Protein AF-A0A7J6UAF7-F1 (afdb_monomer)

Solvent-accessible surface area (backbone atoms only — not comparable to full-atom values): 7125 Å² total; per-residue (Å²): 142,82,84,79,80,76,80,76,72,84,67,57,93,84,58,85,55,50,80,43,60,44,35,14,80,86,80,67,45,76,42,81,44,34,24,47,49,81,81,64,92,68,85,78,38,34,25,42,70,74,62,44,51,73,41,61,74,40,58,45,87,86,70,75,45,76,50,60,58,50,60,42,93,82,82,62,50,77,37,86,47,74,88,44,49,42,68,42,68,68,58,42,51,52,58,74,72,50,88,66,61,43,33,38,38,35,92,86,72,51,71,46,116

Sequence (113 aa):
MGEEFADKSTGDPRGSGVELSLMDVTTGDRVTYPGRGNRCEHLEIVDLMNSVRPAQTLVDAETLELSPPWKCPRCEQVYNCCSDLEVDEWLQRIIQQTTDTSVRLYLDGSWAD

InterPro domains:
  IPR004181 Zinc finger, MIZ-type [PS51044] (1-100)
  IPR013083 Zinc finger, RING/FYVE/PHD-type [G3DSA:3.30.40.10] (1-113)

Mean predicted aligned error: 9.94 Å

pLDDT: mean 80.5, std 16.18, range [44.62, 95.62]

Nearest PDB structures (foldseek):
  5jne-assembly1_A  TM=8.623E-01  e=1.018E-05  Saccharomyces cerevisiae S288C
  4mvt-assembly1_A  TM=7.576E-01  e=2.709E-06  Homo sapiens
  4mvt-assembly4_D  TM=7.684E-01  e=3.530E-06  Homo sapiens
  4mvt-assembly2_B  TM=7.632E-01  e=5.995E-06  Homo sapiens
  4mvt-assembly3_C  TM=7.493E-01  e=1.088E-05  Homo sapiens

Secondary structure (DSSP, 8-state):
------------TT---EEEE-B-TTT-SBPSSEEEETT------EEHHHHHHHHHS---TTT----PPEE-TTT--EESSGGGEEE-HHHHHHHHH--SSEEEE-TTS-EE-

Foldseek 3Di:
DDDPPPPPPPADPLHDWDKAFQAAPPPRHGAQFFKDFLPDPDPHTHRCVVQCVVQQPDPPPVPNDHGAFRADPPPRDTHNDPVRMDGDPLVNVVSVPDPDRMWTAGPVRDIGD

Organism: Perkinsus olseni (NCBI:txid32597)

Structure (mmCIF, N/CA/C/O backbone):
data_AF-A0A7J6UAF7-F1
#
_entry.id   AF-A0A7J6UAF7-F1
#
loop_
_atom_site.group_PDB
_atom_site.id
_atom_site.type_symbol
_atom_site.label_atom_id
_atom_site.label_alt_id
_atom_site.label_comp_id
_atom_site.label_asym_id
_atom_site.label_entity_id
_atom_site.label_seq_id
_atom_site.pdbx_PDB_ins_code
_atom_site.Cartn_x
_atom_site.Cartn_y
_atom_site.Cartn_z
_atom_site.occupancy
_atom_site.B_iso_or_equiv
_atom_site.auth_seq_id
_atom_site.auth_comp_id
_atom_site.auth_asym_id
_atom_site.auth_atom_id
_atom_site.pdbx_PDB_model_num
ATOM 1 N N . MET A 1 1 ? -1.719 -16.596 50.029 1.00 44.62 1 MET A N 1
ATOM 2 C CA . MET A 1 1 ? -0.967 -16.236 48.811 1.00 44.62 1 MET A CA 1
ATOM 3 C C . MET A 1 1 ? -1.605 -16.990 47.670 1.00 44.62 1 MET A C 1
ATOM 5 O O . MET A 1 1 ? -1.531 -18.208 47.645 1.00 44.62 1 MET A O 1
ATOM 9 N N . GLY A 1 2 ? -2.340 -16.273 46.837 1.00 45.53 2 GLY A N 1
ATOM 10 C CA . GLY A 1 2 ? -3.151 -16.811 45.753 1.00 45.53 2 GLY A CA 1
ATOM 11 C C . GLY A 1 2 ? -3.758 -15.614 45.048 1.00 45.53 2 GLY A C 1
ATOM 12 O O . GLY A 1 2 ? -4.929 -15.315 45.233 1.00 45.53 2 GLY A O 1
ATOM 13 N N . GLU A 1 3 ? -2.901 -14.830 44.400 1.00 44.72 3 GLU A N 1
ATOM 14 C CA . GLU A 1 3 ? -3.327 -13.705 43.578 1.00 44.72 3 GLU A CA 1
ATOM 15 C C . GLU A 1 3 ? -3.771 -14.285 42.233 1.00 44.72 3 GLU A C 1
ATOM 17 O O . GLU A 1 3 ? -2.954 -14.712 41.419 1.00 44.72 3 GLU A O 1
ATOM 22 N N . GLU A 1 4 ? -5.089 -14.385 42.050 1.00 53.38 4 GLU A N 1
ATOM 23 C CA . GLU A 1 4 ? -5.712 -14.586 40.745 1.00 53.38 4 GLU A CA 1
ATOM 24 C C . GLU A 1 4 ? -5.413 -13.355 39.887 1.00 53.38 4 GLU A C 1
ATOM 26 O O . GLU A 1 4 ? -5.953 -12.267 40.101 1.00 53.38 4 GLU A O 1
ATOM 31 N N . PHE A 1 5 ? -4.522 -13.523 38.912 1.00 51.03 5 PHE A N 1
ATOM 32 C CA . PHE A 1 5 ? -4.337 -12.556 37.843 1.00 51.03 5 PHE A CA 1
ATOM 33 C C . PHE A 1 5 ? -5.578 -12.612 36.955 1.00 51.03 5 PHE A C 1
ATOM 35 O O . PHE A 1 5 ? -5.708 -13.474 36.089 1.00 51.03 5 PHE A O 1
ATOM 42 N N . ALA A 1 6 ? -6.518 -11.705 37.213 1.00 50.47 6 ALA A N 1
ATOM 43 C CA . ALA A 1 6 ? -7.610 -11.428 36.302 1.00 50.47 6 ALA A CA 1
ATOM 44 C C . ALA A 1 6 ? -7.017 -10.901 34.989 1.00 50.47 6 ALA A C 1
ATOM 46 O O . ALA A 1 6 ? -6.613 -9.740 34.896 1.00 50.47 6 ALA A O 1
ATOM 47 N N . ASP A 1 7 ? -6.958 -11.776 33.989 1.00 47.66 7 ASP A N 1
ATOM 48 C CA . ASP A 1 7 ? -6.719 -11.425 32.598 1.00 47.66 7 ASP A CA 1
ATOM 49 C C . ASP A 1 7 ? -7.875 -10.527 32.136 1.00 47.66 7 ASP A C 1
ATOM 51 O O . ASP A 1 7 ? -8.940 -10.978 31.714 1.00 47.66 7 ASP A O 1
ATOM 55 N N . LYS A 1 8 ? -7.707 -9.212 32.304 1.00 49.59 8 LYS A N 1
ATOM 56 C CA . LYS A 1 8 ? -8.555 -8.211 31.660 1.00 49.59 8 LYS A CA 1
ATOM 57 C C . LYS A 1 8 ? -8.123 -8.100 30.202 1.00 49.59 8 LYS A C 1
ATOM 59 O O . LYS A 1 8 ? -7.643 -7.056 29.769 1.00 49.59 8 LYS A O 1
ATOM 64 N N . SER A 1 9 ? -8.341 -9.162 29.435 1.00 51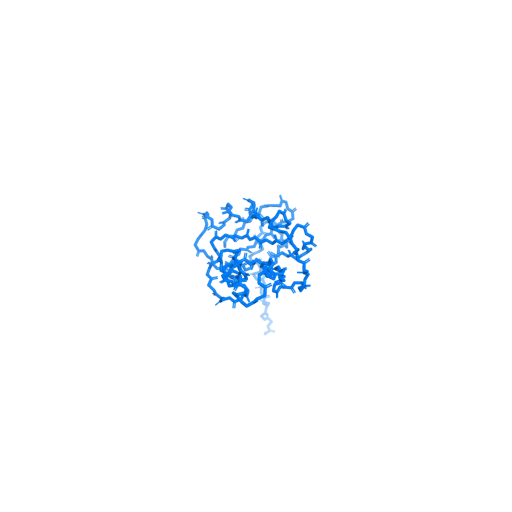.72 9 SER A N 1
ATOM 65 C CA . SER A 1 9 ? -8.604 -9.014 28.014 1.00 51.72 9 SER A CA 1
ATOM 66 C C . SER A 1 9 ? -9.881 -8.185 27.896 1.00 51.72 9 SER A C 1
ATOM 68 O O . SER A 1 9 ? -10.994 -8.703 27.974 1.00 51.72 9 SER A O 1
ATOM 70 N N . THR A 1 10 ? -9.738 -6.866 27.767 1.00 51.31 10 THR A N 1
ATOM 71 C CA . THR A 1 10 ? -10.768 -5.999 27.188 1.00 51.31 10 THR A CA 1
ATOM 72 C C . THR A 1 10 ? -10.936 -6.434 25.737 1.00 51.31 10 THR A C 1
ATOM 74 O O . THR A 1 10 ? -10.370 -5.841 24.824 1.00 51.31 10 THR A O 1
ATOM 77 N N . GLY A 1 11 ? -11.609 -7.571 25.554 1.00 55.56 11 GLY A N 1
ATOM 78 C CA . GLY A 1 11 ? -11.860 -8.175 24.262 1.00 55.56 11 GLY A CA 1
ATOM 79 C C . GLY A 1 11 ? -12.795 -7.262 23.501 1.00 55.56 11 GLY A C 1
ATOM 80 O O . GLY A 1 11 ? -13.924 -7.025 23.932 1.00 55.56 11 GLY A O 1
ATOM 81 N N . ASP A 1 12 ? -12.301 -6.721 22.395 1.00 63.69 12 ASP A N 1
ATOM 82 C CA . ASP A 1 12 ? -13.147 -6.032 21.441 1.00 63.69 12 ASP A CA 1
ATOM 83 C C . ASP A 1 12 ? -14.329 -6.955 21.079 1.00 63.69 12 ASP A C 1
ATOM 85 O O . ASP A 1 12 ? -14.105 -8.131 20.762 1.00 63.69 12 ASP A O 1
ATOM 89 N N . PRO A 1 13 ? -15.586 -6.479 21.155 1.00 67.94 13 PRO A N 1
ATOM 90 C CA . PRO A 1 13 ? -16.763 -7.327 20.967 1.00 67.94 13 PRO A CA 1
ATOM 91 C C . PRO A 1 13 ? -16.838 -7.954 19.568 1.00 67.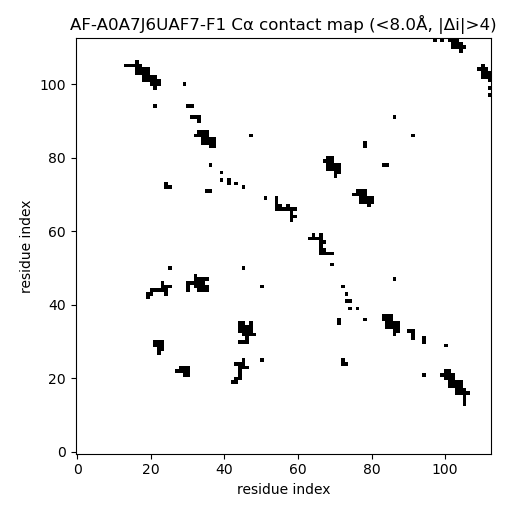94 13 PRO A C 1
ATOM 93 O O . PRO A 1 13 ? -17.603 -8.896 19.368 1.00 67.94 13 PRO A O 1
ATOM 96 N N . ARG A 1 14 ? -16.045 -7.461 18.607 1.00 70.31 14 ARG A N 1
ATOM 97 C CA . ARG A 1 14 ? -15.951 -7.996 17.243 1.00 70.31 14 ARG A CA 1
ATOM 98 C C . ARG A 1 14 ? -15.040 -9.229 17.137 1.00 70.31 14 ARG A C 1
ATOM 100 O O . ARG A 1 14 ? -15.017 -9.871 16.091 1.00 70.31 14 ARG A O 1
ATOM 107 N N . GLY A 1 15 ? -14.325 -9.603 18.202 1.00 71.94 15 GLY A N 1
ATOM 108 C CA . GLY A 1 15 ? -13.481 -10.802 18.247 1.00 71.94 15 GLY A CA 1
ATOM 109 C C . GLY A 1 15 ? -12.060 -10.599 17.705 1.00 71.94 15 GLY A C 1
ATOM 110 O O . GLY A 1 15 ? -11.501 -9.504 17.768 1.00 71.94 15 GLY A O 1
ATOM 111 N N . SER A 1 16 ? -11.438 -11.682 17.223 1.00 83.00 16 SER A N 1
ATOM 112 C CA . SER A 1 16 ? -10.056 -11.687 16.719 1.00 83.00 16 SER A CA 1
ATOM 113 C C . SER A 1 16 ? -9.952 -10.965 1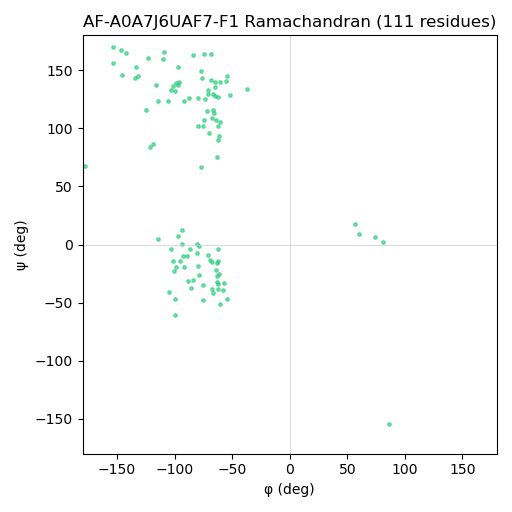5.370 1.00 83.00 16 SER A C 1
ATOM 115 O O . SER A 1 16 ? -10.502 -11.433 14.376 1.00 83.00 16 SER A O 1
ATOM 117 N N . GLY A 1 17 ? -9.232 -9.843 15.340 1.00 88.69 17 GLY A N 1
ATOM 118 C CA . GLY A 1 17 ? -8.909 -9.101 14.119 1.00 88.69 17 GLY A CA 1
ATOM 119 C C . GLY A 1 17 ? -7.432 -9.207 13.731 1.00 88.69 17 GLY A C 1
ATOM 120 O O . GLY A 1 17 ? -6.597 -9.609 14.543 1.00 88.69 17 GLY A O 1
ATOM 121 N N . VAL A 1 18 ? -7.113 -8.824 12.495 1.00 92.19 18 VAL A N 1
ATOM 122 C CA . VAL A 1 18 ? -5.739 -8.721 11.979 1.00 92.19 18 VAL A CA 1
ATOM 123 C C . VAL A 1 18 ? -5.301 -7.265 12.034 1.00 92.19 18 VAL A C 1
ATOM 125 O O . VAL A 1 18 ? -6.034 -6.381 11.604 1.00 92.19 18 VAL A O 1
ATOM 128 N N . GLU A 1 19 ? -4.114 -7.005 12.568 1.00 93.44 19 GLU A N 1
ATOM 129 C CA . GLU A 1 19 ? -3.526 -5.668 12.547 1.00 93.44 19 GLU A CA 1
ATOM 130 C C . GLU A 1 19 ? -2.894 -5.395 11.178 1.00 93.44 19 GLU A C 1
ATOM 132 O O . GLU A 1 19 ? -2.074 -6.177 10.695 1.00 93.44 19 GLU A O 1
ATOM 137 N N . LEU A 1 20 ? -3.293 -4.291 10.551 1.00 93.31 20 LEU A N 1
ATOM 138 C CA . LEU A 1 20 ? -2.770 -3.820 9.279 1.00 93.31 20 LEU A CA 1
ATOM 139 C C . LEU A 1 20 ? -2.040 -2.494 9.483 1.00 93.31 20 LEU A C 1
ATOM 141 O O . LEU A 1 20 ? -2.625 -1.518 9.948 1.00 93.31 20 LEU A O 1
ATOM 145 N N . SER A 1 21 ? -0.772 -2.450 9.083 1.00 94.19 21 SER A N 1
ATOM 146 C CA . SER A 1 21 ? 0.003 -1.209 9.022 1.00 94.19 21 SER A CA 1
ATOM 147 C C . SER A 1 21 ? -0.484 -0.322 7.873 1.00 94.19 21 SER A C 1
ATOM 149 O O . SER A 1 21 ? -0.618 -0.787 6.741 1.00 94.19 21 SER A O 1
ATOM 151 N N . LEU A 1 22 ? -0.689 0.966 8.157 1.00 94.94 22 LEU A N 1
ATOM 152 C CA . LEU A 1 22 ? -0.968 2.020 7.173 1.00 94.94 22 LEU A CA 1
ATOM 153 C C . LEU A 1 22 ? 0.310 2.757 6.727 1.00 94.94 22 LEU A C 1
ATOM 155 O O . LEU A 1 22 ? 0.246 3.817 6.098 1.00 94.94 22 LEU A O 1
ATOM 159 N N . MET A 1 23 ? 1.473 2.201 7.069 1.00 94.31 23 MET A N 1
ATOM 160 C CA . MET A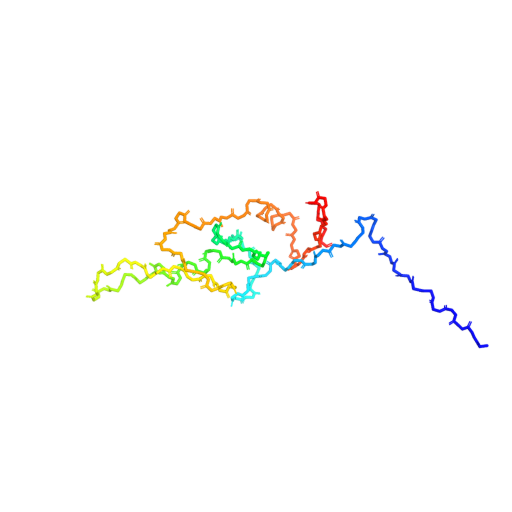 1 23 ? 2.787 2.712 6.689 1.00 94.31 23 MET A CA 1
ATOM 161 C C . MET A 1 23 ? 3.296 1.990 5.442 1.00 94.31 23 MET A C 1
ATOM 163 O O . MET A 1 23 ? 3.160 0.771 5.321 1.00 94.31 23 MET A O 1
ATOM 167 N N . ASP A 1 24 ? 3.911 2.745 4.538 1.00 92.25 24 ASP A N 1
ATOM 168 C CA . ASP A 1 24 ? 4.531 2.234 3.332 1.00 92.25 24 ASP A CA 1
ATOM 169 C C . ASP A 1 24 ? 5.703 1.333 3.705 1.00 92.25 24 ASP A C 1
ATOM 171 O O . ASP A 1 24 ? 6.612 1.702 4.446 1.00 92.25 24 ASP A O 1
ATOM 175 N N . VAL A 1 25 ? 5.692 0.131 3.156 1.00 88.06 25 VAL A N 1
ATOM 176 C CA . VAL A 1 25 ? 6.708 -0.893 3.415 1.00 88.06 25 VAL A CA 1
ATOM 177 C C . VAL A 1 25 ? 8.090 -0.571 2.839 1.00 88.06 25 VAL A C 1
ATOM 179 O O . VAL A 1 25 ? 9.053 -1.251 3.186 1.00 88.06 25 VAL A O 1
ATOM 182 N N . THR A 1 26 ? 8.193 0.421 1.953 1.00 86.75 26 THR A N 1
ATOM 183 C CA . THR A 1 26 ? 9.430 0.810 1.265 1.00 86.75 26 THR A CA 1
ATOM 184 C C . THR A 1 26 ? 10.072 2.030 1.921 1.00 86.75 26 THR A C 1
ATOM 186 O O . THR A 1 26 ? 11.277 2.031 2.162 1.00 86.75 26 THR A O 1
ATOM 189 N N . THR A 1 27 ? 9.289 3.070 2.210 1.00 88.56 27 THR A N 1
ATOM 190 C CA . THR A 1 27 ? 9.764 4.347 2.754 1.00 88.56 27 THR A CA 1
ATOM 191 C C . THR A 1 27 ? 9.552 4.462 4.259 1.00 88.56 27 THR A C 1
ATOM 193 O O . THR A 1 27 ? 10.258 5.224 4.914 1.00 88.56 27 THR A O 1
ATOM 196 N N . GLY A 1 28 ? 8.613 3.700 4.827 1.00 89.38 28 GLY A N 1
ATOM 197 C CA . GLY A 1 28 ? 8.201 3.834 6.223 1.00 89.38 28 GLY A CA 1
ATOM 198 C C . GLY A 1 28 ? 7.341 5.070 6.494 1.00 89.38 28 GLY A C 1
ATOM 199 O O . GLY A 1 28 ? 7.050 5.339 7.656 1.00 89.38 28 GLY A O 1
ATOM 200 N N . ASP A 1 29 ? 6.936 5.814 5.458 1.00 92.75 29 ASP A N 1
ATOM 201 C CA . ASP A 1 29 ? 6.021 6.952 5.574 1.00 92.75 29 ASP A CA 1
ATOM 202 C C . ASP A 1 29 ? 4.565 6.491 5.573 1.00 92.75 29 ASP A C 1
ATOM 204 O O . ASP A 1 29 ? 4.243 5.384 5.154 1.00 92.75 29 ASP A O 1
ATOM 208 N N . ARG A 1 30 ? 3.645 7.353 6.006 1.00 93.06 30 ARG A N 1
ATOM 209 C CA . ARG A 1 30 ? 2.216 7.043 5.928 1.00 93.06 30 ARG A CA 1
ATOM 210 C C . ARG A 1 30 ? 1.765 6.971 4.470 1.00 93.06 30 ARG A C 1
ATOM 212 O O . ARG A 1 30 ? 1.993 7.906 3.700 1.00 93.06 30 ARG A O 1
ATOM 219 N N . VAL A 1 31 ? 1.082 5.888 4.111 1.00 94.38 31 VAL A N 1
ATOM 220 C CA . VAL A 1 31 ? 0.575 5.702 2.750 1.00 94.38 31 VAL A CA 1
ATOM 221 C C . VAL A 1 31 ? -0.482 6.762 2.434 1.00 94.38 31 VAL A C 1
ATOM 223 O O . VAL A 1 31 ? -1.378 7.028 3.234 1.00 94.38 31 VAL A O 1
ATOM 226 N N . THR A 1 32 ? -0.392 7.348 1.242 1.00 92.31 32 THR A N 1
ATOM 227 C CA . THR A 1 32 ? -1.394 8.258 0.674 1.00 92.31 32 THR A CA 1
ATOM 228 C C . THR A 1 32 ? -2.212 7.566 -0.413 1.00 92.31 32 THR A C 1
ATOM 230 O O . THR A 1 32 ? -3.433 7.736 -0.454 1.00 92.31 32 THR A O 1
ATOM 233 N N . TYR A 1 33 ? -1.549 6.763 -1.252 1.00 92.00 33 TYR A N 1
ATOM 234 C CA . TYR A 1 33 ? -2.158 6.028 -2.364 1.00 92.00 33 TYR A CA 1
ATOM 235 C C . TYR A 1 33 ? -1.926 4.523 -2.191 1.00 92.00 33 TYR A C 1
ATOM 237 O O . TYR A 1 33 ? -0.958 3.998 -2.748 1.00 92.00 33 TYR A O 1
ATOM 245 N N . PRO A 1 34 ? -2.773 3.830 -1.405 1.00 92.69 34 PRO A N 1
ATOM 246 C CA . PRO A 1 34 ? -2.619 2.412 -1.142 1.00 92.69 34 PRO A CA 1
ATOM 247 C C . PRO A 1 34 ? -2.865 1.650 -2.425 1.00 92.69 34 PRO A C 1
ATOM 249 O O . PRO A 1 34 ? -3.995 1.564 -2.900 1.00 92.69 34 PRO A O 1
ATOM 252 N N . GLY A 1 35 ? -1.819 1.085 -2.997 1.00 89.38 35 GLY A N 1
ATOM 253 C CA . GLY A 1 35 ? -2.003 0.279 -4.176 1.00 89.38 35 GLY A CA 1
ATOM 254 C C . GLY A 1 35 ? -1.048 -0.879 -4.276 1.00 89.38 35 GLY A C 1
ATOM 255 O O . GLY A 1 35 ? -0.091 -1.038 -3.517 1.00 89.38 35 GLY A O 1
ATOM 256 N N . ARG A 1 36 ? -1.403 -1.749 -5.204 1.00 90.69 36 ARG A N 1
ATOM 257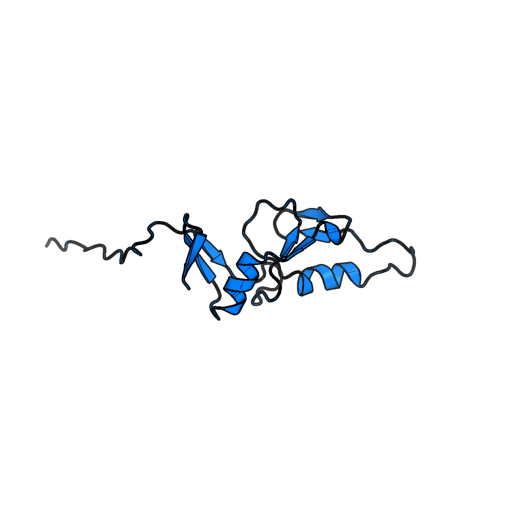 C CA . ARG A 1 36 ? -0.776 -3.042 -5.418 1.00 90.69 36 ARG A CA 1
ATOM 258 C C . ARG A 1 36 ? -0.968 -3.441 -6.865 1.00 90.69 36 ARG A C 1
ATOM 260 O O . ARG A 1 36 ? -1.731 -2.822 -7.603 1.00 90.69 36 ARG A O 1
ATOM 267 N N . GLY A 1 37 ? -0.278 -4.493 -7.270 1.00 90.81 37 GLY A N 1
ATOM 268 C CA . GLY A 1 37 ? -0.645 -5.139 -8.513 1.00 90.81 37 GLY A CA 1
ATOM 269 C C . GLY A 1 37 ? -1.888 -6.007 -8.328 1.00 90.81 37 GLY A C 1
ATOM 270 O O . GLY A 1 37 ? -2.094 -6.592 -7.265 1.00 90.81 37 GLY A O 1
ATOM 271 N N . ASN A 1 38 ? -2.689 -6.134 -9.379 1.00 89.69 38 ASN A N 1
ATOM 272 C CA . ASN A 1 38 ? -3.946 -6.890 -9.409 1.00 89.69 38 ASN A CA 1
ATOM 273 C C . ASN A 1 38 ? -3.801 -8.407 -9.156 1.00 89.69 38 ASN A C 1
ATOM 275 O O . ASN A 1 38 ? -4.792 -9.132 -9.120 1.00 89.69 38 ASN A O 1
ATOM 279 N N . ARG A 1 39 ? -2.566 -8.903 -9.021 1.00 91.12 39 ARG A N 1
ATOM 280 C CA . ARG A 1 39 ? -2.231 -10.304 -8.726 1.00 91.12 39 ARG A CA 1
ATOM 281 C C . ARG A 1 39 ? -1.556 -10.480 -7.359 1.00 91.12 39 ARG A C 1
ATOM 283 O O . ARG A 1 39 ? -1.153 -11.589 -7.026 1.00 91.12 39 ARG A O 1
ATOM 290 N N . CYS A 1 40 ? -1.438 -9.414 -6.566 1.00 90.94 40 CYS A N 1
ATOM 291 C CA . CYS A 1 40 ? -0.896 -9.469 -5.213 1.00 90.94 40 CYS A CA 1
ATOM 292 C C . CYS A 1 40 ? -1.898 -10.120 -4.243 1.00 90.94 40 CYS A C 1
ATOM 294 O O . CYS A 1 40 ? -3.014 -9.634 -4.088 1.00 90.94 40 CYS A O 1
ATOM 296 N N . GLU A 1 41 ? -1.472 -11.166 -3.529 1.00 90.44 41 GLU A N 1
ATOM 297 C CA . GLU A 1 41 ? -2.282 -11.858 -2.503 1.00 90.44 41 GLU A CA 1
ATOM 298 C C . GLU A 1 41 ? -1.979 -11.388 -1.066 1.00 90.44 41 GLU A C 1
ATOM 300 O O . GLU A 1 41 ? -2.454 -11.968 -0.092 1.00 90.44 41 GLU A O 1
ATOM 305 N N . HIS A 1 42 ? -1.164 -10.343 -0.923 1.00 89.31 42 HIS A N 1
ATOM 306 C CA . HIS A 1 42 ? -0.774 -9.783 0.367 1.00 89.31 42 HIS A CA 1
ATO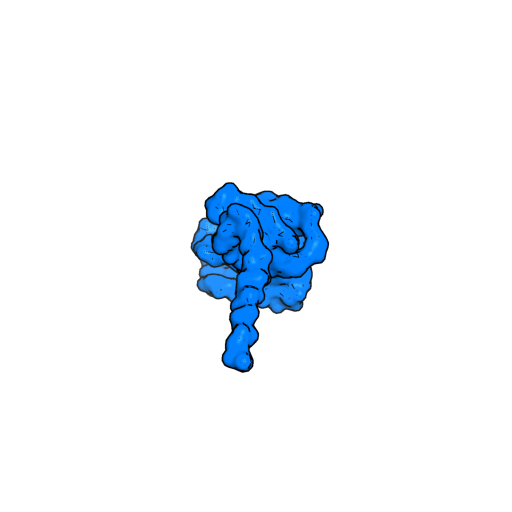M 307 C C . HIS A 1 42 ? -1.647 -8.578 0.744 1.00 89.31 42 HIS A C 1
ATOM 309 O O . HIS A 1 42 ? -2.174 -7.872 -0.122 1.00 89.31 42 HIS A O 1
ATOM 315 N N . LEU A 1 43 ? -1.785 -8.337 2.049 1.00 84.31 43 LEU A N 1
ATOM 316 C CA . LEU A 1 43 ? -2.549 -7.204 2.584 1.00 84.31 43 LEU A CA 1
ATOM 317 C C . LEU A 1 43 ? -1.676 -5.969 2.806 1.00 84.31 43 LEU A C 1
ATOM 319 O O . LEU A 1 43 ? -2.201 -4.864 2.905 1.00 84.31 43 LEU A O 1
ATOM 323 N N . GLU A 1 44 ? -0.357 -6.139 2.883 1.00 86.38 44 GLU A N 1
ATOM 324 C CA . GLU A 1 44 ? 0.554 -5.032 3.133 1.00 86.38 44 GLU A CA 1
ATOM 325 C C . GLU A 1 44 ? 0.543 -4.025 1.993 1.00 86.38 44 GLU A C 1
ATOM 327 O O . GLU A 1 44 ? 0.507 -4.377 0.810 1.00 86.38 44 GLU A O 1
ATOM 332 N N . ILE A 1 45 ? 0.593 -2.762 2.393 1.00 85.00 45 ILE A N 1
ATOM 333 C CA . ILE A 1 45 ? 0.289 -1.636 1.535 1.00 85.00 45 ILE A CA 1
ATOM 334 C C . ILE A 1 45 ? 1.585 -1.032 1.001 1.00 85.00 45 ILE A C 1
ATOM 336 O O . ILE A 1 45 ? 2.570 -0.877 1.726 1.00 85.00 45 ILE A O 1
ATOM 340 N N . VAL A 1 46 ? 1.560 -0.670 -0.277 1.00 90.06 46 VAL A N 1
ATOM 341 C CA . VAL A 1 46 ? 2.590 0.141 -0.918 1.00 90.06 46 VAL A CA 1
ATOM 342 C C . VAL A 1 46 ? 1.944 1.448 -1.356 1.00 90.06 46 VAL A C 1
ATOM 344 O O . VAL A 1 46 ? 0.839 1.453 -1.897 1.00 90.06 46 VAL A O 1
ATOM 347 N N . ASP A 1 47 ? 2.627 2.562 -1.144 1.00 91.12 47 ASP A N 1
ATOM 348 C CA . ASP A 1 47 ? 2.283 3.831 -1.751 1.00 91.12 47 ASP A CA 1
ATOM 349 C C . ASP A 1 47 ? 2.692 3.796 -3.230 1.00 91.12 47 ASP A C 1
ATOM 351 O O . ASP A 1 47 ? 3.876 3.810 -3.596 1.00 91.12 47 ASP A O 1
ATOM 355 N N . LEU A 1 48 ? 1.695 3.708 -4.114 1.00 86.00 48 LEU A N 1
ATOM 356 C CA . LEU A 1 48 ? 1.944 3.628 -5.553 1.00 86.00 48 LEU A CA 1
ATOM 357 C C . LEU A 1 48 ? 2.646 4.876 -6.091 1.00 86.00 48 LEU A C 1
ATOM 359 O O . LEU A 1 48 ? 3.483 4.760 -6.984 1.00 86.00 48 LEU A O 1
ATOM 363 N N . MET A 1 49 ? 2.368 6.062 -5.548 1.00 82.62 49 MET A N 1
ATOM 364 C CA . MET A 1 49 ? 3.015 7.283 -6.027 1.00 82.62 49 MET A CA 1
ATOM 365 C C . MET A 1 49 ? 4.505 7.285 -5.699 1.00 82.62 49 MET A C 1
ATOM 367 O O . MET A 1 49 ? 5.309 7.693 -6.539 1.00 82.62 49 MET A O 1
ATOM 371 N N . ASN A 1 50 ? 4.886 6.786 -4.524 1.00 80.50 50 ASN A N 1
ATOM 372 C CA . ASN A 1 50 ? 6.291 6.682 -4.133 1.00 80.50 50 ASN A CA 1
ATOM 373 C C . ASN A 1 50 ? 7.017 5.525 -4.830 1.00 80.50 50 ASN A C 1
ATOM 375 O O . ASN A 1 50 ? 8.188 5.666 -5.173 1.00 80.50 50 ASN A O 1
ATOM 379 N N . SER A 1 51 ? 6.341 4.401 -5.081 1.00 76.56 51 SER A N 1
ATOM 380 C CA . SER A 1 51 ? 6.971 3.209 -5.669 1.00 76.56 51 SER A CA 1
ATOM 381 C C . SER A 1 51 ? 7.061 3.233 -7.199 1.00 76.56 51 SER A C 1
ATOM 383 O O . SER A 1 51 ? 7.996 2.671 -7.767 1.00 76.56 51 SER A O 1
ATOM 385 N N . VAL A 1 52 ? 6.122 3.887 -7.888 1.00 71.62 52 VAL A N 1
ATOM 386 C CA . VAL A 1 52 ? 6.077 3.923 -9.360 1.00 71.62 52 VAL A CA 1
ATOM 387 C C . VAL A 1 52 ? 6.903 5.077 -9.930 1.00 71.62 52 VAL A C 1
ATOM 389 O O . VAL A 1 52 ? 7.493 4.936 -11.002 1.00 71.62 52 VAL A O 1
ATOM 392 N N . ARG A 1 53 ? 7.012 6.206 -9.215 1.00 66.19 53 ARG A N 1
ATOM 393 C CA . ARG A 1 53 ? 7.802 7.367 -9.667 1.00 66.19 53 ARG A CA 1
ATOM 394 C C . ARG A 1 53 ? 9.260 7.024 -10.008 1.00 66.19 53 ARG A C 1
ATOM 396 O O . ARG A 1 53 ? 9.675 7.404 -11.098 1.00 66.19 53 ARG A O 1
ATOM 403 N N . PRO A 1 54 ? 10.015 6.279 -9.177 1.00 58.41 54 PRO A N 1
ATOM 404 C CA . PRO A 1 54 ? 11.379 5.871 -9.515 1.00 58.41 54 PRO A CA 1
ATOM 405 C C . PRO A 1 54 ? 11.446 4.954 -10.744 1.00 58.41 54 PRO A C 1
ATOM 407 O O . PRO A 1 54 ? 12.412 5.013 -11.499 1.00 58.41 54 PRO A O 1
ATOM 410 N N . ALA A 1 55 ? 10.419 4.123 -10.958 1.00 54.31 55 ALA A N 1
ATOM 411 C CA . ALA A 1 55 ? 10.355 3.169 -12.066 1.00 54.31 55 ALA A CA 1
ATOM 412 C C . ALA A 1 55 ? 9.971 3.818 -13.411 1.00 54.31 55 ALA A C 1
ATOM 414 O O . ALA A 1 55 ? 10.360 3.319 -14.462 1.00 54.31 55 ALA A O 1
ATOM 415 N N . GLN A 1 56 ? 9.240 4.940 -13.402 1.00 51.66 56 GLN A N 1
ATOM 416 C CA . GLN A 1 56 ? 8.792 5.636 -14.620 1.00 51.66 56 GLN A CA 1
ATOM 417 C C . GLN A 1 56 ? 9.704 6.788 -15.068 1.00 51.66 56 GLN A C 1
ATOM 419 O O . GLN A 1 56 ? 9.580 7.252 -16.199 1.00 51.66 56 GLN A O 1
ATOM 424 N N . THR A 1 57 ? 10.627 7.263 -14.226 1.00 48.56 57 THR A N 1
ATOM 425 C CA . THR A 1 57 ? 11.516 8.392 -14.571 1.00 48.56 57 THR A CA 1
ATOM 426 C C . THR A 1 57 ? 12.696 8.038 -15.474 1.00 48.56 57 THR A C 1
ATOM 428 O O . THR A 1 57 ? 13.450 8.933 -15.846 1.00 48.56 57 THR A O 1
ATOM 431 N N . LEU A 1 58 ? 12.864 6.774 -15.856 1.00 49.19 58 LEU A N 1
ATOM 432 C CA . LEU A 1 58 ? 13.937 6.347 -16.745 1.00 49.19 58 LEU A CA 1
ATOM 433 C C . LEU A 1 58 ? 13.320 5.749 -18.009 1.00 49.19 58 LEU A C 1
ATOM 435 O O . LEU A 1 58 ? 13.133 4.542 -18.121 1.00 49.19 58 LEU A O 1
ATOM 439 N N . VAL A 1 59 ? 13.021 6.612 -18.983 1.00 53.62 59 VAL A N 1
ATOM 440 C CA . VAL A 1 59 ? 13.376 6.218 -20.347 1.00 53.62 59 VAL A CA 1
ATOM 441 C C . VAL A 1 59 ? 14.891 6.196 -20.303 1.00 53.62 59 VAL A C 1
ATOM 443 O O . VAL A 1 59 ? 15.504 7.236 -20.048 1.00 53.62 59 VAL A O 1
ATOM 446 N N . ASP A 1 60 ? 15.490 5.022 -20.435 1.00 53.56 60 ASP A N 1
ATOM 447 C CA . ASP A 1 60 ? 16.921 4.973 -20.654 1.00 53.56 60 ASP A CA 1
ATOM 448 C C . ASP A 1 60 ? 17.169 5.721 -21.972 1.00 53.56 60 ASP A C 1
ATOM 450 O O . ASP A 1 60 ? 16.762 5.288 -23.055 1.00 53.56 60 ASP A O 1
ATOM 454 N N . ALA A 1 61 ? 17.696 6.943 -21.858 1.00 55.97 61 ALA A N 1
ATOM 455 C CA . ALA A 1 61 ? 17.868 7.846 -22.990 1.00 55.97 61 ALA A CA 1
ATOM 456 C C . ALA A 1 61 ? 18.838 7.264 -24.031 1.00 55.97 61 ALA A C 1
ATOM 458 O O . ALA A 1 61 ? 18.860 7.732 -25.170 1.00 55.97 61 ALA A O 1
ATOM 459 N N . GLU A 1 62 ? 19.614 6.248 -23.643 1.00 55.81 62 GLU A N 1
ATOM 460 C CA . GLU A 1 62 ? 20.514 5.492 -24.498 1.00 55.81 62 GLU A CA 1
ATOM 461 C C . GLU A 1 62 ? 19.799 4.340 -25.223 1.00 55.81 62 GLU A C 1
ATOM 463 O O . GLU A 1 62 ? 20.095 4.110 -26.398 1.00 55.81 62 GLU A O 1
ATOM 468 N N . THR A 1 63 ? 18.840 3.646 -24.590 1.00 58.69 63 THR A N 1
ATOM 469 C CA . THR A 1 63 ? 18.208 2.448 -25.186 1.00 58.69 63 THR A CA 1
ATOM 470 C C . THR A 1 63 ? 16.828 2.660 -25.813 1.00 58.69 63 THR A C 1
ATOM 472 O O . THR A 1 63 ? 16.399 1.802 -26.586 1.00 58.69 63 THR A O 1
ATOM 475 N N . LEU A 1 64 ? 16.134 3.784 -25.558 1.00 58.88 64 LEU A N 1
ATOM 476 C CA . LEU A 1 64 ? 14.744 4.010 -26.017 1.00 58.88 64 LEU A CA 1
ATOM 477 C C . LEU A 1 64 ? 13.760 2.912 -25.546 1.00 58.88 64 LEU A C 1
ATOM 479 O O . LEU A 1 64 ? 12.665 2.775 -26.099 1.00 58.88 64 LEU A O 1
ATOM 483 N N . GLU A 1 65 ? 14.127 2.126 -24.531 1.00 56.94 65 GLU A N 1
ATOM 484 C CA . GLU A 1 65 ? 13.283 1.051 -24.019 1.00 56.94 65 GLU A CA 1
ATOM 485 C C . GLU A 1 65 ? 12.146 1.603 -23.152 1.00 56.94 65 GLU A C 1
ATOM 487 O O . GLU A 1 65 ? 12.285 2.595 -22.430 1.00 56.94 65 GLU A O 1
ATOM 492 N N . LEU A 1 66 ? 10.983 0.953 -23.259 1.00 57.22 66 LEU A N 1
ATOM 493 C CA . LEU A 1 66 ? 9.829 1.223 -22.406 1.00 57.22 66 LEU A CA 1
ATOM 494 C C . LEU A 1 66 ? 10.252 1.076 -20.938 1.00 57.22 66 LEU A C 1
ATOM 496 O O . LEU A 1 66 ? 11.010 0.167 -20.607 1.00 57.22 66 LEU A O 1
ATOM 500 N N . SER A 1 67 ? 9.748 1.970 -20.08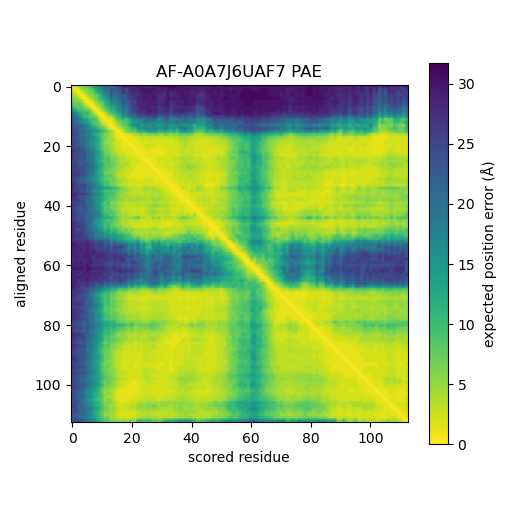2 1.00 60.81 67 SER A N 1
ATOM 501 C CA . SER A 1 67 ? 9.993 1.987 -18.634 1.00 60.81 67 SER A CA 1
ATOM 502 C C . SER A 1 67 ? 10.055 0.571 -18.045 1.00 60.81 67 SER A C 1
ATOM 504 O O . SER A 1 67 ? 9.165 -0.232 -18.359 1.00 60.81 67 SER A O 1
ATOM 506 N N . PRO A 1 68 ? 11.052 0.260 -17.193 1.00 69.06 68 PRO A N 1
ATOM 507 C CA . PRO A 1 68 ? 11.211 -1.074 -16.634 1.00 69.06 68 PRO A CA 1
ATOM 508 C C . PRO A 1 68 ? 9.920 -1.524 -15.942 1.00 69.06 68 PRO A C 1
ATOM 510 O O . PRO A 1 68 ? 9.209 -0.700 -15.354 1.00 69.06 68 PRO A O 1
ATOM 513 N N . PRO A 1 69 ? 9.594 -2.826 -16.002 1.00 80.81 69 PRO A N 1
ATOM 514 C CA . PRO A 1 69 ? 8.380 -3.324 -15.389 1.00 80.81 69 PRO A CA 1
ATOM 515 C C . PRO A 1 69 ? 8.411 -3.061 -13.883 1.00 80.81 69 PRO A C 1
ATOM 517 O O . PRO A 1 69 ? 9.446 -3.208 -13.225 1.00 80.81 69 PRO A O 1
ATOM 520 N N . TRP A 1 70 ? 7.269 -2.670 -13.326 1.00 85.50 70 TRP A N 1
ATOM 521 C CA . TRP A 1 70 ? 7.168 -2.421 -11.897 1.00 85.50 70 TRP A CA 1
ATOM 522 C C . TRP A 1 70 ? 7.230 -3.750 -11.147 1.00 85.50 70 TRP A C 1
ATOM 524 O O . TRP A 1 70 ? 6.503 -4.695 -11.461 1.00 85.50 70 TRP A O 1
ATOM 534 N N . LYS A 1 71 ? 8.104 -3.827 -10.144 1.00 88.12 71 LYS A N 1
ATOM 535 C CA . LYS A 1 71 ? 8.234 -4.987 -9.264 1.00 88.12 71 LYS A CA 1
ATOM 536 C C . LYS A 1 71 ? 7.631 -4.641 -7.910 1.00 88.12 71 LYS A C 1
ATOM 538 O O . LYS A 1 71 ? 8.066 -3.685 -7.273 1.00 88.12 71 LYS A O 1
ATOM 543 N N . CYS A 1 72 ? 6.661 -5.430 -7.457 1.00 89.62 72 CYS A N 1
ATOM 544 C CA . CYS A 1 72 ? 6.066 -5.233 -6.143 1.00 89.62 72 CYS A CA 1
ATOM 545 C C . CYS A 1 72 ? 7.131 -5.420 -5.046 1.00 89.62 72 CYS A C 1
ATOM 547 O O . CYS A 1 72 ? 7.761 -6.478 -5.005 1.00 89.62 72 CYS A O 1
ATOM 549 N N . PRO A 1 73 ? 7.318 -4.464 -4.121 1.00 88.44 73 PRO A N 1
ATOM 550 C CA . PRO A 1 73 ? 8.324 -4.576 -3.063 1.00 88.44 73 PRO A CA 1
ATOM 551 C C . PRO A 1 73 ? 7.978 -5.618 -1.985 1.00 88.44 73 PRO A C 1
ATOM 553 O O . PRO A 1 73 ? 8.821 -5.911 -1.143 1.00 88.44 73 PRO A O 1
ATOM 556 N N . ARG A 1 74 ? 6.758 -6.184 -1.986 1.00 90.38 74 ARG A N 1
ATOM 557 C CA . ARG A 1 74 ? 6.339 -7.222 -1.026 1.00 90.38 74 ARG A CA 1
ATOM 558 C C . ARG A 1 74 ? 6.403 -8.630 -1.583 1.00 90.38 74 ARG A C 1
ATOM 560 O O . ARG A 1 74 ? 7.124 -9.455 -1.039 1.00 90.38 74 ARG A O 1
ATOM 567 N N . CYS A 1 75 ? 5.658 -8.916 -2.647 1.00 90.75 75 CYS A N 1
ATOM 568 C CA . CYS A 1 75 ? 5.635 -10.258 -3.236 1.00 90.75 75 CYS A CA 1
ATOM 569 C C . CYS A 1 75 ? 6.626 -10.446 -4.385 1.00 90.75 75 CYS A C 1
ATOM 571 O O . CYS A 1 75 ? 6.646 -11.513 -4.991 1.00 90.75 75 CYS A O 1
ATOM 573 N N . GLU A 1 76 ? 7.404 -9.415 -4.729 1.00 90.62 76 GLU A N 1
ATOM 574 C CA . GLU A 1 76 ? 8.375 -9.444 -5.826 1.00 90.62 76 GLU A CA 1
ATOM 575 C C . GLU A 1 76 ? 7.788 -9.724 -7.219 1.00 90.62 76 GLU A C 1
ATOM 577 O O . GLU A 1 76 ? 8.527 -9.886 -8.193 1.00 90.62 76 GLU A O 1
ATOM 582 N N . GLN A 1 77 ? 6.462 -9.737 -7.342 1.00 91.44 77 GLN A N 1
ATOM 583 C CA . GLN A 1 77 ? 5.785 -9.970 -8.604 1.00 91.44 77 GLN A CA 1
ATOM 584 C C . GLN A 1 77 ? 5.999 -8.801 -9.566 1.00 91.44 77 GLN A C 1
ATOM 586 O O . GLN A 1 77 ? 6.019 -7.636 -9.164 1.00 91.44 77 GLN A O 1
ATOM 591 N N . VAL A 1 78 ? 6.163 -9.136 -10.844 1.00 90.25 78 VAL A N 1
ATOM 592 C CA . VAL A 1 78 ? 6.515 -8.193 -11.906 1.00 90.25 78 VAL A CA 1
ATOM 593 C C . VA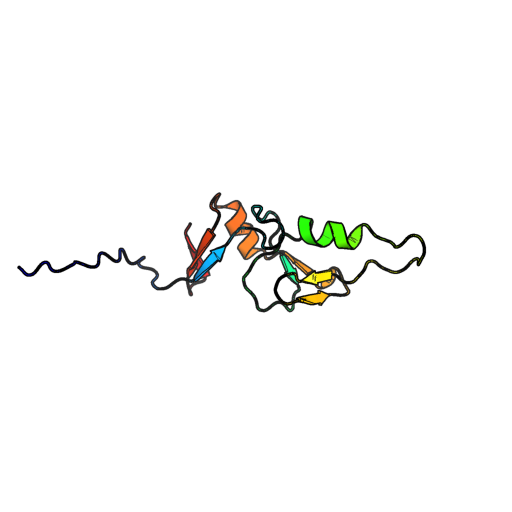L A 1 78 ? 5.287 -7.862 -12.749 1.00 90.25 78 VAL A C 1
ATOM 595 O O . VAL A 1 78 ? 4.557 -8.752 -13.198 1.00 90.25 78 VAL A O 1
ATOM 598 N N . TYR A 1 79 ? 5.095 -6.571 -12.985 1.00 88.00 79 TYR A N 1
ATOM 599 C CA . TYR A 1 79 ? 3.965 -5.988 -13.689 1.00 88.00 79 TYR A CA 1
ATOM 600 C C . TYR A 1 79 ? 4.482 -5.143 -14.847 1.00 88.00 79 TYR A C 1
ATOM 602 O O . TYR A 1 79 ? 5.193 -4.157 -14.660 1.00 88.00 79 TYR A O 1
ATOM 610 N N . ASN A 1 80 ? 4.149 -5.566 -16.064 1.00 83.38 80 ASN A N 1
ATOM 611 C CA . ASN A 1 80 ? 4.687 -4.967 -17.286 1.00 83.38 80 ASN A CA 1
ATOM 612 C C . ASN A 1 80 ? 3.838 -3.795 -17.788 1.00 83.38 80 ASN A C 1
ATOM 614 O O . ASN A 1 80 ? 4.245 -3.099 -18.714 1.00 83.38 80 ASN A O 1
ATOM 618 N N . CYS A 1 81 ? 2.650 -3.591 -17.216 1.00 79.69 81 CYS A N 1
ATOM 619 C CA . CYS A 1 81 ? 1.749 -2.526 -17.616 1.00 79.69 81 CYS A CA 1
ATOM 620 C C . CYS A 1 81 ? 1.176 -1.799 -16.400 1.00 79.69 81 CYS A C 1
ATOM 622 O O . CYS A 1 81 ? 0.829 -2.419 -15.396 1.00 79.69 81 CYS A O 1
ATOM 624 N N . CYS A 1 82 ? 1.001 -0.481 -16.520 1.00 80.31 82 CYS A N 1
ATOM 625 C CA . CYS A 1 82 ? 0.342 0.328 -15.495 1.00 80.31 82 CYS A CA 1
ATOM 626 C C . CYS A 1 82 ? -1.115 -0.097 -15.261 1.00 80.31 82 CYS A C 1
ATOM 628 O O . CYS A 1 82 ? -1.629 0.119 -14.172 1.00 80.31 82 CYS A O 1
ATOM 630 N N . SER A 1 83 ? -1.772 -0.714 -16.251 1.00 85.12 83 SER A N 1
ATOM 631 C CA . SER A 1 83 ? -3.129 -1.257 -16.098 1.00 85.12 83 SER A CA 1
ATOM 632 C C . SER A 1 83 ? -3.200 -2.456 -15.155 1.00 85.12 83 SER A C 1
ATOM 634 O O . SER A 1 83 ? -4.294 -2.842 -14.758 1.00 85.12 83 SER A O 1
ATOM 636 N N . ASP A 1 84 ? -2.059 -3.064 -14.825 1.00 88.44 84 ASP A N 1
ATOM 637 C CA . ASP A 1 84 ? -2.011 -4.144 -13.848 1.00 88.44 84 ASP A CA 1
ATOM 638 C C . ASP A 1 84 ? -1.870 -3.627 -12.408 1.00 88.44 84 ASP A C 1
ATOM 640 O O . ASP A 1 84 ? -1.863 -4.431 -11.477 1.00 88.44 84 ASP A O 1
ATOM 644 N N . LEU A 1 85 ? -1.727 -2.310 -12.216 1.00 89.25 85 LEU A N 1
ATOM 645 C CA . LEU A 1 85 ? -1.639 -1.666 -10.909 1.00 89.25 85 LEU A CA 1
ATOM 646 C C . LEU A 1 85 ? -2.984 -1.039 -10.554 1.00 89.25 85 LEU A C 1
ATOM 648 O O . LEU A 1 85 ? -3.611 -0.372 -11.376 1.00 89.25 85 LEU A O 1
ATOM 652 N N . GLU A 1 86 ? -3.404 -1.217 -9.310 1.00 90.69 86 GLU A N 1
ATOM 653 C CA . GLU A 1 86 ? -4.668 -0.710 -8.794 1.00 90.69 86 GLU A CA 1
ATOM 654 C C . GLU A 1 86 ? -4.467 0.013 -7.463 1.00 90.69 86 GLU A C 1
ATOM 656 O O . GLU A 1 86 ? -3.629 -0.371 -6.643 1.00 90.69 86 GLU A O 1
ATOM 661 N N . VAL A 1 87 ? -5.258 1.066 -7.249 1.00 91.88 87 VAL A N 1
ATOM 662 C CA . VAL A 1 87 ? -5.437 1.677 -5.929 1.00 91.88 87 VAL A CA 1
ATOM 663 C C . VAL A 1 87 ? -6.572 0.932 -5.237 1.00 91.88 87 VAL A C 1
ATOM 665 O O . VAL A 1 87 ? -7.668 0.828 -5.785 1.00 91.88 87 VAL A O 1
ATOM 668 N N . ASP A 1 88 ? -6.324 0.423 -4.034 1.00 91.88 88 ASP A N 1
ATOM 669 C CA . ASP A 1 88 ? -7.340 -0.263 -3.244 1.00 91.88 88 ASP A CA 1
ATOM 670 C C . ASP A 1 88 ? -8.301 0.775 -2.640 1.00 91.88 88 ASP A C 1
ATOM 672 O O . ASP A 1 88 ? -7.988 1.475 -1.674 1.00 91.88 88 ASP A O 1
ATOM 676 N N . GLU A 1 89 ? -9.485 0.907 -3.242 1.00 92.31 89 GLU A N 1
ATOM 677 C CA . GLU A 1 89 ? -10.486 1.907 -2.854 1.00 92.31 89 GLU A CA 1
ATOM 678 C C . GLU A 1 89 ? -11.016 1.725 -1.426 1.00 92.31 89 GLU A C 1
ATOM 680 O O . GLU A 1 89 ? -11.505 2.677 -0.805 1.00 92.31 89 GLU A O 1
ATOM 685 N N . TRP A 1 90 ? -10.993 0.501 -0.899 1.00 92.06 90 TRP A N 1
ATOM 686 C CA . TRP A 1 90 ? -11.429 0.241 0.466 1.00 92.06 90 TRP A CA 1
ATOM 687 C C . TRP A 1 90 ? -10.364 0.713 1.459 1.00 92.06 90 TRP A C 1
ATOM 689 O O . TRP A 1 90 ? -10.689 1.498 2.352 1.00 92.06 90 TRP A O 1
ATOM 699 N N . LEU A 1 91 ? -9.092 0.370 1.242 1.00 92.31 91 LEU A N 1
ATOM 700 C CA . LEU A 1 91 ? -7.982 0.889 2.047 1.00 92.31 91 LEU A CA 1
ATOM 701 C C . LEU A 1 91 ? -7.843 2.409 1.936 1.00 92.31 91 LEU A C 1
ATOM 703 O O . LEU A 1 91 ? -7.597 3.079 2.939 1.00 92.31 91 LEU A O 1
ATOM 707 N N . GLN A 1 92 ? -8.061 2.980 0.748 1.00 94.75 92 GLN A N 1
ATOM 708 C CA . GLN A 1 92 ? -8.017 4.430 0.541 1.00 94.75 92 GLN A CA 1
ATOM 709 C C . GLN A 1 92 ? -9.021 5.156 1.443 1.00 94.75 92 GLN A C 1
ATOM 711 O O . GLN A 1 92 ? -8.697 6.214 1.986 1.00 94.75 92 GLN A O 1
ATOM 716 N N . ARG A 1 93 ? -10.217 4.581 1.634 1.00 94.50 93 ARG A N 1
ATOM 717 C CA . ARG A 1 93 ? -11.231 5.126 2.545 1.00 94.50 93 ARG A CA 1
ATOM 718 C C . ARG A 1 93 ? -10.785 5.059 4.002 1.00 94.50 93 ARG A C 1
ATOM 720 O O . ARG A 1 93 ? -10.970 6.041 4.709 1.00 94.50 93 ARG A O 1
ATOM 727 N N . ILE A 1 94 ? -10.1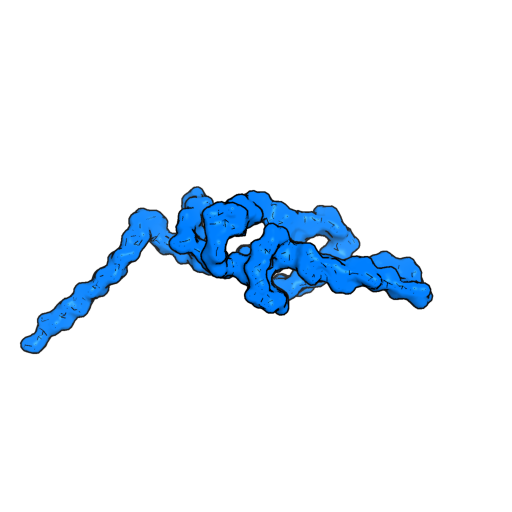71 3.956 4.432 1.00 94.44 94 ILE A N 1
ATOM 728 C CA . ILE A 1 94 ? -9.623 3.825 5.793 1.00 94.44 94 ILE A CA 1
ATOM 729 C C . ILE A 1 94 ? -8.549 4.891 6.035 1.00 94.44 94 ILE A C 1
ATOM 731 O O . ILE A 1 94 ? -8.648 5.669 6.981 1.00 94.44 94 ILE A O 1
ATOM 735 N N . ILE A 1 95 ? -7.574 5.006 5.129 1.00 93.69 95 ILE A N 1
ATOM 736 C CA . ILE A 1 95 ? -6.464 5.971 5.226 1.00 93.69 95 ILE A CA 1
ATOM 737 C C . ILE A 1 95 ? -6.955 7.421 5.336 1.00 93.69 95 ILE A C 1
ATOM 739 O O . ILE A 1 95 ? -6.308 8.236 5.999 1.00 93.69 95 ILE A O 1
ATOM 743 N N . GLN A 1 96 ? -8.078 7.751 4.694 1.00 94.25 96 GLN A N 1
ATOM 744 C CA . GLN A 1 96 ? -8.695 9.080 4.748 1.00 94.25 96 GLN A CA 1
ATOM 745 C C . GLN A 1 96 ? -9.525 9.328 6.020 1.00 94.25 96 GLN A C 1
ATOM 747 O O . GLN A 1 96 ? -9.818 10.483 6.322 1.00 94.25 96 GLN A O 1
ATOM 752 N N . GLN A 1 97 ? -9.930 8.279 6.744 1.00 95.62 97 GLN A N 1
ATOM 753 C CA . GLN A 1 97 ? -10.823 8.366 7.910 1.00 95.62 97 GLN A CA 1
ATOM 754 C C . GLN A 1 97 ? -10.097 8.330 9.259 1.00 95.62 97 GLN A C 1
ATOM 756 O O . GLN A 1 97 ? -10.666 8.774 10.251 1.00 95.62 97 GLN A O 1
ATOM 761 N N . THR A 1 98 ? -8.856 7.848 9.301 1.00 94.88 98 THR A N 1
ATOM 762 C CA . THR A 1 98 ? -8.005 7.856 10.500 1.00 94.88 98 THR A CA 1
ATOM 763 C C . THR A 1 98 ? -6.689 8.598 10.228 1.00 94.88 98 THR A C 1
ATOM 765 O O . THR A 1 98 ? -6.304 8.783 9.073 1.00 94.88 98 THR A O 1
ATOM 768 N N . THR A 1 99 ? -5.996 9.042 11.280 1.00 94.25 99 THR A N 1
ATOM 769 C CA . THR A 1 99 ? -4.604 9.530 11.239 1.00 94.25 99 THR A CA 1
ATOM 770 C C . THR A 1 99 ? -3.598 8.519 11.784 1.00 94.25 99 THR A C 1
ATOM 772 O O . THR A 1 99 ? -2.395 8.772 11.722 1.00 94.25 99 THR A O 1
ATOM 775 N N . ASP A 1 100 ? -4.072 7.388 12.297 1.00 94.44 100 ASP A N 1
ATOM 776 C CA . ASP A 1 100 ? -3.243 6.366 12.916 1.00 94.44 100 ASP A CA 1
ATOM 777 C C . ASP A 1 100 ? -2.351 5.658 11.897 1.00 94.44 100 ASP A C 1
ATOM 779 O O . ASP A 1 100 ? -2.511 5.765 10.670 1.00 94.44 100 ASP A O 1
ATOM 783 N N . THR A 1 101 ? -1.348 4.967 12.435 1.00 94.19 101 THR A N 1
ATOM 784 C CA . THR A 1 101 ? -0.320 4.254 11.670 1.00 94.19 101 THR A CA 1
ATOM 785 C C . THR A 1 101 ? -0.680 2.793 11.424 1.00 94.19 101 THR A C 1
ATOM 787 O O . THR A 1 101 ? -0.016 2.120 10.641 1.00 94.19 101 THR A O 1
ATOM 790 N N . SER A 1 102 ? -1.726 2.291 12.074 1.00 94.56 102 SER A N 1
ATOM 791 C CA . SER A 1 102 ? -2.234 0.931 11.929 1.00 94.56 102 SER A CA 1
ATOM 792 C C . SER A 1 102 ? -3.716 0.888 12.266 1.00 94.56 102 SER A C 1
ATOM 794 O O . SER A 1 102 ? -4.191 1.722 13.026 1.00 94.56 102 SER A O 1
ATOM 796 N N . VAL A 1 103 ? -4.419 -0.107 11.737 1.00 95.12 103 VAL A N 1
ATOM 797 C CA . VAL A 1 103 ? -5.812 -0.403 12.083 1.00 95.12 103 VAL A CA 1
ATOM 798 C C . VAL A 1 103 ? -5.981 -1.892 12.329 1.00 95.12 103 VAL A C 1
ATOM 800 O O . VAL A 1 103 ? -5.276 -2.719 11.748 1.00 95.12 103 VAL A O 1
ATOM 803 N N . ARG A 1 104 ? -6.956 -2.264 13.151 1.00 94.56 104 ARG A N 1
ATOM 804 C CA . ARG A 1 104 ? -7.413 -3.644 13.281 1.00 94.56 104 ARG A CA 1
ATOM 805 C C . ARG A 1 104 ? -8.563 -3.902 12.319 1.00 94.56 104 ARG A C 1
ATOM 807 O O . ARG A 1 104 ? -9.587 -3.229 12.375 1.00 94.56 104 ARG A O 1
ATOM 814 N N . LEU A 1 105 ? -8.394 -4.903 11.465 1.00 92.75 105 LEU A N 1
ATOM 815 C CA . LEU A 1 105 ? -9.391 -5.391 10.521 1.00 92.75 105 LEU A CA 1
ATOM 816 C C . LEU A 1 105 ? -10.118 -6.605 11.089 1.00 92.75 105 LEU A C 1
ATOM 818 O O . LEU A 1 105 ? -9.489 -7.516 11.628 1.00 92.75 105 LEU A O 1
ATOM 822 N N . TYR A 1 106 ? -11.432 -6.645 10.919 1.00 92.81 106 TYR A N 1
ATOM 823 C CA . TYR A 1 106 ? -12.279 -7.742 11.377 1.00 92.81 106 TYR A CA 1
ATOM 824 C C . TYR A 1 106 ? -12.814 -8.554 10.193 1.00 92.81 106 TYR A C 1
ATOM 826 O O . TYR A 1 106 ? -12.855 -8.086 9.055 1.00 92.81 106 TYR A O 1
ATOM 834 N N . LEU A 1 107 ? -13.232 -9.797 10.458 1.00 87.69 107 LEU A N 1
ATOM 835 C CA . LEU A 1 107 ? -13.715 -10.729 9.426 1.00 87.69 107 LEU A CA 1
ATOM 836 C C . LEU A 1 107 ? -14.992 -10.256 8.718 1.00 87.69 107 LEU A C 1
ATOM 838 O O . LEU A 1 107 ? -15.276 -10.695 7.607 1.00 87.69 107 LEU A O 1
ATOM 842 N N . ASP A 1 108 ? -15.758 -9.372 9.352 1.00 89.38 108 ASP A N 1
ATOM 843 C CA . ASP A 1 108 ? -16.947 -8.748 8.772 1.00 89.38 108 ASP A CA 1
ATOM 844 C C . ASP A 1 108 ? -16.614 -7.569 7.836 1.00 89.38 108 ASP A C 1
ATOM 846 O O . ASP A 1 108 ? -17.519 -6.951 7.277 1.00 89.38 108 ASP A O 1
ATOM 850 N N . GLY A 1 109 ? -15.326 -7.252 7.657 1.00 87.62 109 GLY A N 1
ATOM 851 C CA . GLY A 1 109 ? -14.847 -6.127 6.855 1.00 87.62 109 GLY A CA 1
ATOM 852 C C . GLY A 1 109 ? -14.902 -4.780 7.579 1.00 87.62 109 GLY A C 1
ATOM 853 O O . GLY A 1 109 ? -14.560 -3.755 6.981 1.00 87.62 109 GLY A O 1
ATOM 854 N N . SER A 1 110 ? -15.320 -4.756 8.850 1.00 91.88 110 SER A N 1
ATOM 855 C CA . SER A 1 110 ? -15.198 -3.570 9.695 1.00 91.88 110 SER A CA 1
ATOM 856 C C . SER A 1 110 ? -13.747 -3.357 10.134 1.00 91.88 110 SER A C 1
ATOM 858 O O . SER A 1 110 ? -12.900 -4.251 10.034 1.00 91.88 110 SER A O 1
ATOM 860 N N . TRP A 1 111 ? -13.447 -2.155 10.621 1.00 93.94 111 TRP A N 1
ATOM 861 C CA . TRP A 1 111 ? -12.123 -1.805 11.123 1.00 93.94 111 TRP A CA 1
ATOM 862 C C . TRP A 1 111 ? -12.210 -0.901 12.360 1.00 93.94 111 TRP A C 1
ATOM 864 O O . TRP A 1 111 ? -13.277 -0.371 12.681 1.00 93.94 111 TRP A O 1
ATOM 874 N N . ALA A 1 112 ? -11.104 -0.779 13.089 1.00 92.38 112 ALA A N 1
ATOM 875 C CA . ALA A 1 112 ? -10.895 0.241 14.116 1.00 92.38 112 ALA A CA 1
ATOM 876 C C . ALA A 1 112 ? -9.432 0.674 14.165 1.00 92.38 112 ALA A C 1
ATOM 878 O O . ALA A 1 112 ? -8.548 -0.145 13.912 1.00 92.38 112 ALA A O 1
ATOM 879 N N . ASP A 1 113 ? -9.217 1.946 14.469 1.00 85.88 113 ASP A N 1
ATOM 880 C CA . ASP A 1 113 ? -7.933 2.515 14.879 1.00 85.88 113 ASP A CA 1
ATOM 881 C C . ASP A 1 113 ? -7.511 2.095 16.299 1.00 85.88 113 ASP A C 1
ATOM 883 O O . ASP A 1 113 ? -8.399 1.862 17.158 1.00 85.88 113 ASP A O 1
#

Radius of gyration: 19.22 Å; Cα contacts (8 Å, |Δi|>4): 156; chains: 1; bounding box: 38×26×75 Å